Protein AF-A0A1S4DK49-F1 (afdb_monomer)

Structure (mmCIF, N/CA/C/O backbone):
data_AF-A0A1S4DK49-F1
#
_entry.id   AF-A0A1S4DK49-F1
#
loop_
_atom_site.group_PDB
_atom_site.id
_atom_site.type_symbol
_atom_site.label_atom_id
_atom_site.label_alt_id
_atom_site.label_comp_id
_atom_site.label_asym_id
_atom_site.label_entity_id
_atom_site.label_seq_id
_atom_site.pdbx_PDB_ins_code
_atom_site.Cartn_x
_atom_site.Cartn_y
_atom_site.Cartn_z
_atom_site.occupancy
_atom_site.B_iso_or_equiv
_atom_site.auth_seq_id
_atom_site.auth_comp_id
_atom_site.auth_asym_id
_atom_site.auth_atom_id
_atom_site.pdbx_PDB_model_num
ATOM 1 N N . MET A 1 1 ? -7.047 -14.290 -9.837 1.00 51.31 1 MET A N 1
ATOM 2 C CA . MET A 1 1 ? -7.360 -14.149 -11.280 1.00 51.31 1 MET A CA 1
ATOM 3 C C . MET A 1 1 ? -7.297 -12.673 -11.712 1.00 51.31 1 MET A C 1
ATOM 5 O O . MET A 1 1 ? -8.264 -12.134 -12.222 1.00 51.31 1 MET A O 1
ATOM 9 N N . ARG A 1 2 ? -6.156 -12.004 -11.479 1.00 62.56 2 ARG A N 1
ATOM 10 C CA . ARG A 1 2 ? -5.910 -10.574 -11.790 1.00 62.56 2 ARG A CA 1
ATOM 11 C C . ARG A 1 2 ? -4.729 -10.358 -12.755 1.00 62.56 2 ARG A C 1
ATOM 13 O O . ARG A 1 2 ? -4.515 -9.257 -13.240 1.00 62.56 2 ARG A O 1
ATOM 20 N N . VAL A 1 3 ? -3.975 -11.425 -13.030 1.00 58.16 3 VAL A N 1
ATOM 21 C CA . VAL A 1 3 ? -2.658 -11.402 -13.695 1.00 58.16 3 VAL A CA 1
ATOM 22 C C . VAL A 1 3 ? -2.746 -11.048 -15.187 1.00 58.16 3 VAL A C 1
ATOM 24 O O . VAL A 1 3 ? -1.784 -10.544 -15.747 1.00 58.16 3 VAL A O 1
ATOM 27 N N . ASN A 1 4 ? -3.910 -11.245 -15.816 1.00 62.25 4 ASN A N 1
ATOM 28 C CA . ASN A 1 4 ? -4.095 -11.062 -17.263 1.00 62.25 4 ASN A CA 1
ATOM 29 C C . ASN A 1 4 ? -4.876 -9.790 -17.630 1.00 62.25 4 ASN A C 1
ATOM 31 O O . ASN A 1 4 ? -5.269 -9.623 -18.781 1.00 62.25 4 ASN A O 1
ATOM 35 N N . LEU A 1 5 ? -5.170 -8.928 -16.657 1.00 66.94 5 LEU A N 1
ATOM 36 C CA . LEU A 1 5 ? -5.975 -7.727 -16.857 1.00 66.94 5 LEU A CA 1
ATOM 37 C C . LEU A 1 5 ? -5.097 -6.488 -16.700 1.00 66.94 5 LEU A C 1
ATOM 39 O O . LEU A 1 5 ? -4.288 -6.409 -15.774 1.00 66.94 5 LEU A O 1
ATOM 43 N N . LEU A 1 6 ? -5.277 -5.520 -17.599 1.00 69.06 6 LEU A N 1
ATOM 44 C CA . LEU A 1 6 ? -4.629 -4.222 -17.465 1.00 69.06 6 LEU A CA 1
ATOM 45 C C . LEU A 1 6 ? -5.230 -3.460 -16.271 1.00 69.06 6 LEU A C 1
ATOM 47 O O . LEU A 1 6 ? -6.445 -3.526 -16.061 1.00 69.06 6 LEU A O 1
ATOM 51 N N . PRO A 1 7 ? -4.403 -2.733 -15.501 1.00 73.38 7 PRO A N 1
ATOM 52 C CA . PRO A 1 7 ? -4.883 -1.860 -14.442 1.00 73.38 7 PRO A CA 1
ATOM 53 C C . PRO A 1 7 ? -5.839 -0.806 -15.027 1.00 73.38 7 PRO A C 1
ATOM 55 O O . PRO A 1 7 ? -5.500 -0.163 -16.025 1.00 73.38 7 PRO A O 1
ATOM 58 N N . PRO A 1 8 ? -7.026 -0.612 -14.433 1.00 74.75 8 PRO A N 1
ATOM 59 C CA . PRO A 1 8 ? -8.032 0.314 -14.943 1.00 74.75 8 PRO A CA 1
ATOM 60 C C . PRO A 1 8 ? -7.662 1.792 -14.757 1.00 74.75 8 PRO A C 1
ATOM 62 O O . PRO A 1 8 ? -8.144 2.622 -15.523 1.00 74.75 8 PRO A O 1
ATOM 65 N N . LEU A 1 9 ? -6.831 2.141 -13.764 1.00 74.69 9 LEU A N 1
ATOM 66 C CA . LEU A 1 9 ? -6.462 3.528 -13.466 1.00 74.69 9 LEU A CA 1
ATOM 67 C C . LEU A 1 9 ? -4.964 3.766 -13.686 1.00 74.69 9 LEU A C 1
ATOM 69 O O . LEU A 1 9 ? -4.121 3.424 -12.851 1.00 74.69 9 LEU A O 1
ATOM 73 N N . TYR A 1 10 ? -4.644 4.396 -14.816 1.00 67.31 10 TYR A N 1
ATOM 74 C CA . TYR A 1 10 ? -3.297 4.862 -15.143 1.00 67.31 10 TYR A CA 1
ATOM 75 C C . TYR A 1 10 ? -3.089 6.314 -14.680 1.00 67.31 10 TYR A C 1
ATOM 77 O O . TYR A 1 10 ? -4.039 7.095 -14.663 1.00 67.31 10 TYR A O 1
ATOM 85 N N . ALA A 1 11 ? -1.856 6.676 -14.305 1.00 69.81 11 ALA A N 1
ATOM 86 C CA . ALA A 1 11 ? -1.470 8.030 -13.872 1.00 69.81 11 ALA A CA 1
ATOM 87 C C . ALA A 1 11 ? -2.296 8.608 -12.700 1.00 69.81 11 ALA A C 1
ATOM 89 O O . ALA A 1 11 ? -2.518 9.814 -12.609 1.00 69.81 11 ALA A O 1
ATOM 90 N N . THR A 1 12 ? -2.780 7.744 -11.803 1.00 78.44 12 THR A N 1
ATOM 91 C CA . THR A 1 12 ? -3.416 8.186 -10.557 1.00 78.44 12 THR A CA 1
ATOM 92 C C . THR A 1 12 ? -2.368 8.244 -9.461 1.00 78.44 12 THR A C 1
ATOM 94 O O . THR A 1 12 ? -1.815 7.219 -9.079 1.00 78.44 12 THR A O 1
ATOM 97 N N . ASN A 1 13 ? -2.123 9.442 -8.939 1.00 82.31 13 ASN A N 1
ATOM 98 C CA . ASN A 1 13 ? -1.098 9.646 -7.918 1.00 82.31 13 ASN A CA 1
ATOM 99 C C . ASN A 1 13 ? -1.640 9.382 -6.508 1.00 82.31 13 ASN A C 1
ATOM 101 O O . ASN A 1 13 ? -0.924 8.886 -5.647 1.00 82.31 13 ASN A O 1
ATOM 105 N N . ASN A 1 14 ? -2.912 9.697 -6.252 1.00 89.56 14 ASN A N 1
ATOM 106 C CA . ASN A 1 14 ? -3.482 9.637 -4.909 1.00 89.56 14 ASN A CA 1
ATOM 107 C C . ASN A 1 14 ? -4.850 8.957 -4.927 1.00 89.56 14 ASN A C 1
ATOM 109 O O . ASN A 1 14 ? -5.703 9.312 -5.739 1.00 89.56 14 ASN A O 1
ATOM 113 N N . LEU A 1 15 ? -5.073 8.033 -3.994 1.00 91.31 15 LEU A N 1
ATOM 114 C CA . LEU A 1 15 ? -6.387 7.453 -3.727 1.00 91.31 15 LEU A CA 1
ATOM 115 C C . LEU A 1 15 ? -6.818 7.753 -2.296 1.00 91.31 15 LEU A C 1
ATOM 117 O O . LEU A 1 15 ? -6.046 7.593 -1.352 1.00 91.31 15 LEU A O 1
ATOM 121 N N . HIS A 1 16 ? -8.073 8.164 -2.150 1.00 91.12 16 HIS A N 1
ATOM 122 C CA . HIS A 1 16 ? -8.727 8.336 -0.862 1.00 91.12 16 HIS A CA 1
ATOM 123 C C . HIS A 1 16 ? -9.847 7.308 -0.729 1.00 91.12 16 HIS A C 1
ATOM 125 O O . HIS A 1 16 ? -10.647 7.146 -1.650 1.00 91.12 16 HIS A O 1
ATOM 131 N N . VAL A 1 17 ? -9.879 6.603 0.398 1.00 88.75 17 VAL A N 1
ATOM 132 C CA . VAL A 1 17 ? -10.858 5.559 0.688 1.00 88.75 17 VAL A CA 1
ATOM 133 C C . VAL A 1 17 ? -11.539 5.888 2.009 1.00 88.75 17 VAL A C 1
ATOM 135 O O . VAL A 1 17 ? -10.924 5.815 3.075 1.00 88.75 17 VAL A O 1
ATOM 138 N N . ASP A 1 18 ? -12.820 6.232 1.931 1.00 88.00 18 ASP A N 1
ATOM 139 C CA . ASP A 1 18 ? -13.673 6.398 3.101 1.00 88.00 18 ASP A CA 1
ATOM 140 C C . ASP A 1 18 ? -14.261 5.048 3.508 1.00 88.00 18 ASP A C 1
ATOM 142 O O . ASP A 1 18 ? -14.946 4.377 2.732 1.00 88.00 18 ASP A O 1
ATOM 146 N N . ILE A 1 19 ? -13.979 4.641 4.744 1.00 79.69 19 ILE A N 1
ATOM 147 C CA . ILE A 1 19 ? -14.419 3.366 5.296 1.00 79.69 19 ILE A CA 1
ATOM 148 C C . ILE A 1 19 ? -15.392 3.652 6.441 1.00 79.69 19 ILE A C 1
ATOM 150 O O . ILE A 1 19 ? -15.002 3.984 7.561 1.00 79.69 19 ILE A O 1
ATOM 154 N N . GLU A 1 20 ? -16.689 3.493 6.168 1.00 73.94 20 GLU A N 1
ATOM 155 C CA . GLU A 1 20 ? -17.747 3.774 7.150 1.00 73.94 20 GLU A CA 1
ATOM 156 C C . GLU A 1 20 ? -17.720 2.832 8.364 1.00 73.94 20 GLU A C 1
ATOM 158 O O . GLU A 1 20 ? -18.134 3.204 9.463 1.00 73.94 20 GLU A O 1
ATOM 163 N N . LYS A 1 21 ? -17.247 1.594 8.185 1.00 72.69 21 LYS A N 1
ATOM 164 C CA . LYS A 1 21 ? -17.215 0.564 9.231 1.00 72.69 21 LYS A CA 1
ATOM 165 C C . LYS A 1 21 ? -15.805 0.051 9.411 1.00 72.69 21 LYS A C 1
ATOM 167 O O . LYS A 1 21 ? -15.173 -0.295 8.429 1.00 72.69 21 LYS A O 1
ATOM 172 N N . ARG A 1 22 ? -15.362 -0.100 10.659 1.00 66.19 22 ARG A N 1
ATOM 173 C CA . ARG A 1 22 ? -14.030 -0.629 10.971 1.00 66.19 22 ARG A CA 1
ATOM 174 C C . ARG A 1 22 ? -13.792 -1.970 10.267 1.00 66.19 22 ARG A C 1
ATOM 176 O O . ARG A 1 22 ? -14.582 -2.900 10.457 1.00 66.19 22 ARG A O 1
ATOM 183 N N . TRP A 1 23 ? -12.728 -2.081 9.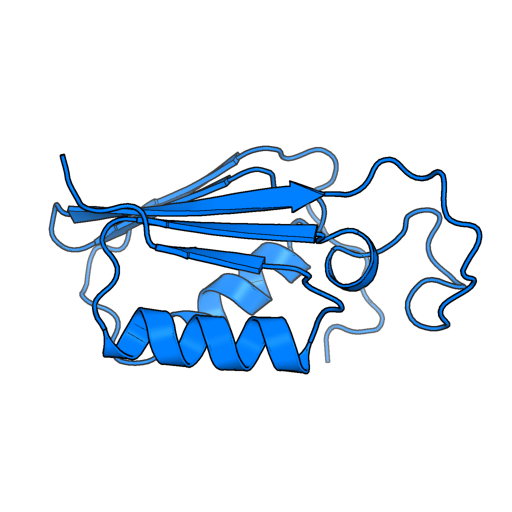480 1.00 71.06 23 TRP A N 1
ATOM 184 C CA . TRP A 1 23 ? -12.383 -3.324 8.789 1.00 71.06 23 TRP A CA 1
ATOM 185 C C . TRP A 1 23 ? -11.380 -4.099 9.641 1.00 71.06 23 TRP A C 1
ATOM 187 O O . TRP A 1 23 ? -10.317 -3.599 9.996 1.00 71.06 23 TRP A O 1
ATOM 197 N N . LYS A 1 24 ? -11.732 -5.327 10.032 1.00 67.88 24 LYS A N 1
ATOM 198 C CA . LYS A 1 24 ? -10.829 -6.199 10.795 1.00 67.88 24 LYS A CA 1
ATOM 199 C C . LYS A 1 24 ? -9.998 -7.034 9.820 1.00 67.88 24 LYS A C 1
ATOM 201 O O . LYS A 1 24 ? -10.587 -7.813 9.082 1.00 67.88 24 LYS A O 1
ATOM 206 N N . HIS A 1 25 ? -8.670 -6.907 9.872 1.00 63.44 25 HIS A N 1
ATOM 207 C CA . HIS A 1 25 ? -7.698 -7.797 9.205 1.00 63.44 25 HIS A CA 1
ATOM 208 C C . HIS A 1 25 ? -7.726 -7.815 7.664 1.00 63.44 25 HIS A C 1
ATOM 210 O O . HIS A 1 25 ? -7.314 -8.794 7.054 1.00 63.44 25 HIS A O 1
ATOM 216 N N . LEU A 1 26 ? -8.209 -6.746 7.021 1.00 81.38 26 LEU A N 1
ATOM 217 C CA . LEU A 1 26 ? -8.298 -6.660 5.551 1.00 81.38 26 LEU A CA 1
ATOM 218 C C . LEU A 1 26 ? -7.378 -5.595 4.945 1.00 81.38 26 LEU A C 1
ATOM 220 O O . LEU A 1 26 ? -7.453 -5.331 3.747 1.00 81.38 26 LEU A O 1
ATOM 224 N N . VAL A 1 27 ? -6.512 -4.965 5.746 1.00 87.25 27 VAL A N 1
ATOM 225 C CA . VAL A 1 27 ? -5.690 -3.838 5.278 1.00 87.25 27 VAL A CA 1
ATOM 226 C C . VAL A 1 27 ? -4.815 -4.242 4.089 1.00 87.25 27 VAL A C 1
ATOM 228 O O . VAL A 1 27 ? -4.769 -3.528 3.090 1.00 87.25 27 VAL A O 1
ATOM 231 N N . VAL A 1 28 ? -4.210 -5.431 4.143 1.00 90.88 28 VAL A N 1
ATOM 232 C CA . VAL A 1 28 ? -3.388 -5.972 3.056 1.00 90.88 28 VAL A CA 1
ATOM 233 C C . VAL A 1 28 ? -4.221 -6.256 1.809 1.00 90.88 28 VAL A C 1
ATOM 235 O O . VAL A 1 28 ? -3.813 -5.880 0.716 1.00 90.88 28 VAL A O 1
ATOM 238 N N . GLU A 1 29 ? -5.399 -6.869 1.945 1.00 89.69 29 GLU A N 1
ATOM 239 C CA . GLU A 1 29 ? -6.257 -7.196 0.796 1.00 89.69 29 GLU A CA 1
ATOM 240 C C . GLU A 1 29 ? -6.734 -5.941 0.060 1.00 89.69 29 GLU A C 1
ATOM 242 O O . GLU A 1 29 ? -6.795 -5.902 -1.175 1.00 89.69 29 GLU A O 1
ATOM 247 N N . VAL A 1 30 ? -7.050 -4.896 0.821 1.00 89.69 30 VAL A N 1
ATOM 248 C CA . VAL A 1 30 ? -7.461 -3.598 0.290 1.00 89.69 30 VAL A CA 1
ATOM 249 C C . VAL A 1 30 ? -6.289 -2.934 -0.415 1.00 89.69 30 VAL A C 1
ATOM 251 O O . VAL A 1 30 ? -6.429 -2.522 -1.563 1.00 89.69 30 VAL A O 1
ATOM 254 N N . VAL A 1 31 ? -5.121 -2.879 0.225 1.00 91.75 31 VAL A N 1
ATOM 255 C CA . VAL A 1 31 ? -3.911 -2.293 -0.362 1.00 91.75 31 VAL A CA 1
ATOM 256 C C . VAL A 1 31 ? -3.479 -3.043 -1.626 1.00 91.75 31 VAL A C 1
ATOM 258 O O . VAL A 1 31 ? -3.218 -2.393 -2.636 1.00 91.75 31 VAL A O 1
ATOM 261 N N . ASP A 1 32 ? -3.472 -4.380 -1.629 1.00 90.88 32 ASP A N 1
ATOM 262 C CA . ASP A 1 32 ? -3.187 -5.194 -2.823 1.00 90.88 32 ASP A CA 1
ATOM 263 C C . ASP A 1 32 ? -4.169 -4.876 -3.955 1.00 90.88 32 ASP A C 1
ATOM 265 O O . ASP A 1 32 ? -3.767 -4.643 -5.096 1.00 90.88 32 ASP A O 1
ATOM 269 N N . SER A 1 33 ? -5.460 -4.790 -3.632 1.00 88.31 33 SER A N 1
ATOM 270 C CA . SER A 1 33 ? -6.496 -4.476 -4.615 1.00 88.31 33 SER A CA 1
ATOM 271 C C . SER A 1 33 ? -6.335 -3.069 -5.195 1.00 88.31 33 SER A C 1
ATOM 273 O O . SER A 1 33 ? -6.471 -2.896 -6.405 1.00 88.31 33 SER A O 1
ATOM 275 N N . LEU A 1 34 ? -6.000 -2.073 -4.372 1.00 90.50 34 LEU A N 1
ATOM 276 C CA . LEU A 1 34 ? -5.781 -0.693 -4.816 1.00 90.50 34 LEU A CA 1
ATOM 277 C C . LEU A 1 34 ? -4.509 -0.553 -5.658 1.00 90.50 34 LEU A C 1
ATOM 279 O O . LEU A 1 34 ? -4.544 0.101 -6.697 1.00 90.50 34 LEU A O 1
ATOM 283 N N . LEU A 1 35 ? -3.415 -1.214 -5.271 1.00 87.94 35 LEU A N 1
ATOM 284 C CA . LEU A 1 35 ? -2.173 -1.248 -6.051 1.00 87.94 35 LEU A CA 1
ATOM 285 C C . LEU A 1 35 ? -2.328 -2.020 -7.366 1.00 87.94 35 LEU A C 1
ATOM 287 O O . LEU A 1 35 ? -1.616 -1.753 -8.334 1.00 87.94 35 LEU A O 1
ATOM 291 N N . TRP A 1 36 ? -3.255 -2.97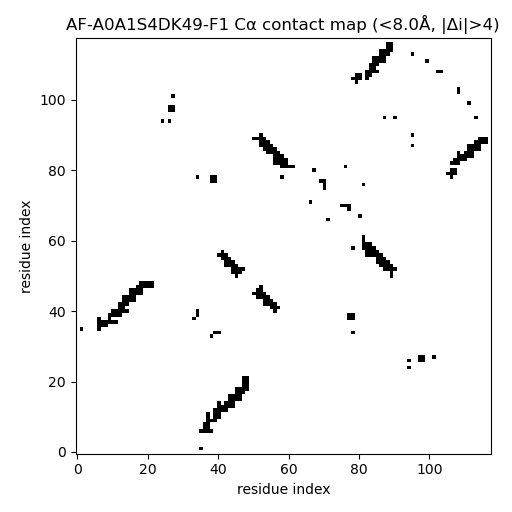6 -7.425 1.00 85.50 36 TRP A N 1
ATOM 292 C CA . TRP A 1 36 ? -3.637 -3.612 -8.680 1.00 85.50 36 TRP A CA 1
ATOM 293 C C . TRP A 1 36 ? -4.477 -2.677 -9.565 1.00 85.50 36 TRP A C 1
ATOM 295 O O . TRP A 1 36 ? -4.248 -2.621 -10.771 1.00 85.50 36 TRP A O 1
ATOM 305 N N . ILE A 1 37 ? -5.410 -1.916 -8.978 1.00 84.50 37 ILE A N 1
ATOM 306 C CA . ILE A 1 37 ? -6.228 -0.923 -9.697 1.00 84.50 37 ILE A CA 1
ATOM 307 C C . ILE A 1 37 ? -5.354 0.198 -10.271 1.00 84.50 37 ILE A C 1
ATOM 309 O O . ILE A 1 37 ? -5.548 0.600 -11.421 1.00 84.50 37 ILE A O 1
ATOM 313 N N . SER A 1 38 ? -4.400 0.688 -9.475 1.00 86.75 38 SER A N 1
ATOM 314 C CA . SER A 1 38 ? -3.462 1.732 -9.864 1.00 86.75 38 SER A CA 1
ATOM 315 C C . SER A 1 38 ? -2.035 1.416 -9.384 1.00 86.75 38 SER A C 1
ATOM 317 O O . SER A 1 38 ? -1.684 1.635 -8.225 1.00 86.75 38 SER A O 1
ATOM 319 N N . PRO A 1 39 ? -1.171 0.895 -10.270 1.00 80.81 39 PRO A N 1
ATOM 320 C CA . PRO A 1 39 ? 0.163 0.416 -9.903 1.00 80.81 39 PRO A CA 1
ATOM 321 C C . PRO A 1 39 ? 1.223 1.519 -9.791 1.00 80.81 39 PRO A C 1
ATOM 323 O O . PRO A 1 39 ? 2.397 1.204 -9.624 1.00 80.81 39 PRO A O 1
ATOM 326 N N . GLN A 1 40 ? 0.855 2.793 -9.934 1.00 81.31 40 GLN A N 1
ATOM 327 C CA . GLN A 1 40 ? 1.780 3.934 -9.852 1.00 81.31 40 GLN A CA 1
ATOM 328 C C . GLN A 1 40 ? 1.318 4.966 -8.817 1.00 81.31 40 GLN A C 1
ATOM 330 O O . GLN A 1 40 ? 1.553 6.156 -8.979 1.00 81.31 40 GLN A O 1
ATOM 335 N N . LEU A 1 41 ? 0.638 4.509 -7.764 1.00 88.19 41 LEU A N 1
ATOM 336 C CA . LEU A 1 41 ? 0.195 5.385 -6.685 1.00 88.19 41 LEU A CA 1
ATOM 337 C C . LEU A 1 41 ? 1.383 5.952 -5.916 1.00 88.19 41 LEU A C 1
ATOM 339 O O . LEU A 1 41 ? 2.288 5.203 -5.549 1.00 88.19 41 LEU A O 1
ATOM 343 N N . ASP A 1 42 ? 1.301 7.239 -5.601 1.00 91.00 42 ASP A N 1
ATOM 344 C CA . ASP A 1 42 ? 2.174 7.930 -4.657 1.00 91.00 42 ASP A CA 1
ATOM 345 C C . ASP A 1 42 ? 1.607 7.827 -3.240 1.00 91.00 42 ASP A C 1
ATOM 347 O O . ASP A 1 42 ? 2.359 7.654 -2.285 1.00 91.00 42 ASP A O 1
ATOM 351 N N . THR A 1 43 ? 0.281 7.924 -3.076 1.00 94.00 43 THR A N 1
ATOM 352 C CA . THR A 1 43 ? -0.366 7.872 -1.755 1.00 94.00 43 THR A CA 1
ATOM 353 C C . THR A 1 43 ? -1.702 7.131 -1.770 1.00 94.00 43 THR A C 1
ATOM 355 O O . THR A 1 43 ? -2.534 7.329 -2.657 1.00 94.00 43 THR A O 1
ATOM 358 N N . ILE A 1 44 ? -1.949 6.331 -0.731 1.00 94.56 44 ILE A N 1
ATOM 359 C CA . ILE A 1 44 ? -3.285 5.859 -0.355 1.00 94.56 44 ILE A CA 1
ATOM 360 C C . ILE A 1 44 ? -3.625 6.416 1.025 1.00 94.56 44 ILE A C 1
ATOM 362 O O . ILE A 1 44 ? -2.853 6.262 1.971 1.00 94.56 44 ILE A O 1
ATOM 366 N N . SER A 1 45 ? -4.798 7.024 1.140 1.00 93.25 45 SER A N 1
ATOM 367 C CA . SER A 1 45 ? -5.334 7.558 2.386 1.00 93.25 45 SER A CA 1
ATOM 368 C C . SER A 1 45 ? -6.613 6.821 2.761 1.00 93.25 45 SER A C 1
ATOM 370 O O . SER A 1 45 ? -7.520 6.712 1.939 1.00 93.25 45 SER A O 1
ATOM 372 N N . PHE A 1 46 ? -6.703 6.362 4.004 1.00 90.94 46 PHE A N 1
ATOM 373 C CA . PHE A 1 46 ? -7.880 5.709 4.565 1.00 90.94 46 PHE A CA 1
ATOM 374 C C . PHE A 1 46 ? -8.474 6.587 5.653 1.00 90.94 46 PHE A C 1
ATOM 376 O O . PHE A 1 46 ? -7.783 6.937 6.608 1.00 90.94 46 PHE A O 1
ATOM 383 N N . ASN A 1 47 ? -9.751 6.915 5.534 1.00 89.06 47 ASN A N 1
ATOM 384 C CA . ASN A 1 47 ? -10.500 7.519 6.621 1.00 89.06 47 ASN A CA 1
ATOM 385 C C . ASN A 1 47 ? -11.291 6.414 7.324 1.00 89.06 47 ASN A C 1
ATOM 387 O O . ASN A 1 47 ? -12.312 5.949 6.819 1.00 89.06 47 ASN A O 1
ATOM 391 N N . GLU A 1 48 ? -10.789 5.959 8.471 1.00 83.19 48 GLU A N 1
ATOM 392 C CA . GLU A 1 48 ? -11.412 4.896 9.257 1.00 83.19 48 GLU A CA 1
ATOM 393 C C . GLU A 1 48 ? -11.706 5.404 10.667 1.00 83.19 48 GLU A C 1
ATOM 395 O O . GLU A 1 48 ? -10.804 5.802 11.399 1.00 83.19 48 GLU A O 1
ATOM 400 N N . ALA A 1 49 ? -12.979 5.378 11.075 1.00 80.94 49 ALA A N 1
ATOM 401 C CA . ALA A 1 49 ? -13.403 5.780 12.421 1.00 80.94 49 ALA A CA 1
ATOM 402 C C . ALA A 1 49 ? -12.871 7.167 12.861 1.00 80.94 49 ALA A C 1
ATOM 404 O O . ALA A 1 49 ? -12.564 7.371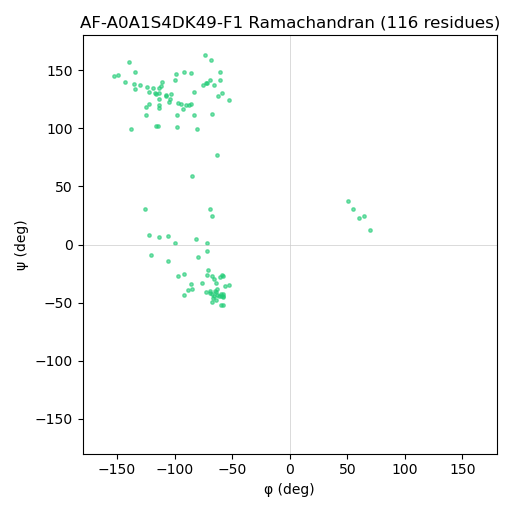 14.035 1.00 80.94 49 ALA A O 1
ATOM 405 N N . ARG A 1 50 ? -12.808 8.126 11.921 1.00 81.12 50 ARG A N 1
ATOM 406 C CA . ARG A 1 50 ? -12.264 9.493 12.088 1.00 81.12 50 ARG A CA 1
ATOM 407 C C . ARG A 1 50 ? -10.745 9.572 12.272 1.00 81.12 50 ARG A C 1
ATOM 409 O O . ARG A 1 50 ? -10.235 10.630 12.631 1.00 81.12 50 ARG A O 1
ATOM 416 N N . VAL A 1 51 ? -10.026 8.483 12.017 1.00 85.75 51 VAL A N 1
ATOM 417 C CA . VAL A 1 51 ? -8.565 8.456 11.963 1.00 85.75 51 VAL A CA 1
ATOM 418 C C .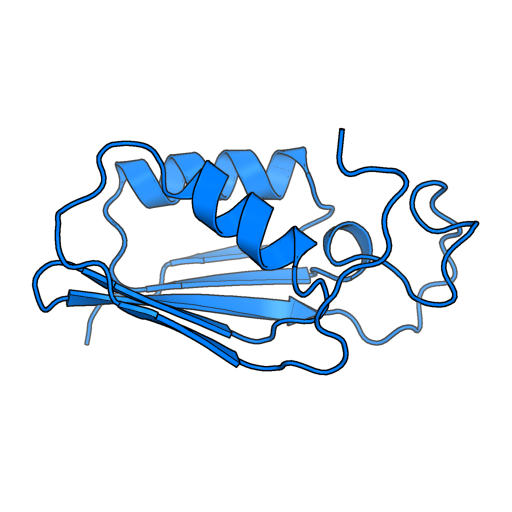 VAL A 1 51 ? -8.141 8.376 10.503 1.00 85.75 51 VAL A C 1
ATOM 420 O O . VAL A 1 51 ? -8.515 7.449 9.783 1.00 85.75 51 VAL A O 1
ATOM 423 N N . LEU A 1 52 ? -7.343 9.352 10.073 1.00 90.88 52 LEU A N 1
ATOM 424 C CA . LEU A 1 52 ? -6.724 9.348 8.755 1.00 90.88 52 LEU A CA 1
ATOM 425 C C . LEU A 1 52 ? -5.445 8.507 8.798 1.00 90.88 52 LEU A C 1
ATOM 427 O O . LEU A 1 52 ? -4.461 8.915 9.411 1.00 90.88 52 LEU A O 1
ATOM 431 N N . LYS A 1 53 ? -5.442 7.357 8.127 1.00 92.38 53 LYS A N 1
ATOM 432 C CA . LYS A 1 53 ? -4.245 6.530 7.917 1.00 92.38 53 LYS A CA 1
ATOM 433 C C . LYS A 1 53 ? -3.685 6.780 6.529 1.00 92.38 53 LYS A C 1
ATOM 435 O O . LYS A 1 53 ? -4.460 6.926 5.586 1.00 92.38 53 LYS A O 1
ATOM 440 N N . THR A 1 54 ? -2.363 6.812 6.376 1.00 94.62 54 THR A N 1
ATOM 441 C CA . THR A 1 54 ? -1.754 7.056 5.058 1.00 94.62 54 THR A CA 1
ATOM 442 C C . THR A 1 54 ? -0.598 6.113 4.756 1.00 94.62 54 THR A C 1
ATOM 444 O O . THR A 1 54 ? 0.238 5.824 5.613 1.00 94.62 54 THR A O 1
ATOM 447 N N . LEU A 1 55 ? -0.562 5.636 3.512 1.00 95.00 55 LEU A N 1
ATOM 448 C CA . LEU A 1 55 ? 0.563 4.934 2.909 1.00 95.00 55 LEU A CA 1
ATOM 449 C C . LEU A 1 55 ? 1.127 5.804 1.801 1.00 95.00 55 LEU A C 1
ATOM 451 O O . LEU A 1 55 ? 0.413 6.098 0.846 1.00 95.00 55 LEU A O 1
ATOM 455 N N . LYS A 1 56 ? 2.397 6.191 1.912 1.00 94.81 56 LYS A N 1
ATOM 456 C CA . LYS A 1 56 ? 3.119 6.877 0.836 1.00 94.81 56 LYS A CA 1
ATOM 457 C C . LYS A 1 56 ? 4.129 5.932 0.213 1.00 94.81 56 LYS A C 1
ATOM 459 O O . LYS A 1 56 ? 4.940 5.345 0.927 1.00 94.81 56 LYS A O 1
ATOM 464 N N . PHE A 1 57 ? 4.087 5.819 -1.103 1.00 92.44 57 PHE A N 1
ATOM 465 C CA . PHE A 1 57 ? 4.954 4.977 -1.907 1.00 92.44 57 PHE A CA 1
ATOM 466 C C . PHE A 1 57 ? 6.005 5.848 -2.578 1.00 92.44 57 PHE A C 1
ATOM 468 O O . PHE A 1 57 ? 5.693 6.861 -3.198 1.00 92.44 57 PHE A O 1
ATOM 475 N N . ILE A 1 58 ? 7.263 5.455 -2.438 1.00 90.38 58 ILE A N 1
ATOM 476 C CA . ILE A 1 58 ? 8.386 6.110 -3.096 1.00 90.38 58 ILE A CA 1
ATOM 477 C C . ILE A 1 58 ? 8.940 5.112 -4.097 1.00 90.38 58 ILE A C 1
ATOM 479 O O . ILE A 1 58 ? 9.390 4.026 -3.722 1.00 90.38 58 ILE A O 1
ATOM 483 N N . HIS A 1 59 ? 8.871 5.487 -5.369 1.00 86.25 59 HIS A N 1
ATOM 484 C CA . HIS A 1 59 ? 9.293 4.664 -6.495 1.00 86.25 59 HIS A CA 1
ATOM 485 C C . HIS A 1 59 ? 10.692 5.066 -6.968 1.00 86.25 59 HIS A C 1
ATOM 487 O O . HIS A 1 59 ? 11.060 6.235 -6.893 1.00 86.25 59 HIS A O 1
ATOM 493 N N . GLU A 1 60 ? 11.476 4.109 -7.454 1.00 82.38 60 GLU A N 1
ATOM 494 C CA . GLU A 1 60 ? 12.723 4.392 -8.159 1.00 82.38 60 GLU A CA 1
ATOM 495 C C . GLU A 1 60 ? 12.442 4.981 -9.542 1.00 82.38 60 GLU A C 1
ATOM 497 O O . GLU A 1 60 ? 11.579 4.500 -10.291 1.00 82.38 60 GLU A O 1
ATOM 502 N N . ASP A 1 61 ? 13.237 5.988 -9.900 1.00 67.44 61 ASP A N 1
ATOM 503 C CA . ASP A 1 61 ? 13.340 6.448 -11.276 1.00 67.44 61 ASP A CA 1
ATOM 504 C C . ASP A 1 61 ? 13.855 5.298 -12.146 1.00 67.44 61 ASP A C 1
ATOM 506 O O . ASP A 1 61 ? 14.686 4.495 -11.726 1.00 67.44 61 ASP A O 1
ATOM 510 N N . ALA A 1 62 ? 13.317 5.185 -13.360 1.00 56.16 62 ALA A N 1
ATOM 511 C CA . ALA A 1 62 ? 13.356 3.989 -14.207 1.00 56.16 62 ALA A CA 1
ATOM 512 C C . ALA A 1 62 ? 14.749 3.572 -14.749 1.00 56.16 62 ALA A C 1
ATOM 514 O O . ALA A 1 62 ? 14.816 2.882 -15.762 1.00 56.16 62 ALA A O 1
ATOM 515 N N . SER A 1 63 ? 15.843 3.947 -14.085 1.00 53.25 63 SER A N 1
ATOM 516 C CA . SER A 1 63 ? 17.226 3.817 -14.548 1.00 53.25 63 SER A CA 1
ATOM 517 C C . SER A 1 63 ? 17.853 2.425 -14.399 1.00 53.25 63 SER A C 1
ATOM 519 O O . SER A 1 63 ? 18.926 2.213 -14.954 1.00 53.25 63 SER A O 1
ATOM 521 N N . ASN A 1 64 ? 17.239 1.478 -13.683 1.00 51.16 64 ASN A N 1
ATOM 522 C CA . ASN A 1 64 ? 17.838 0.152 -13.488 1.00 51.16 64 ASN A CA 1
ATOM 523 C C . ASN A 1 64 ? 17.255 -0.864 -14.479 1.00 51.16 64 ASN A C 1
ATOM 525 O O . ASN A 1 64 ? 16.077 -1.220 -14.405 1.00 51.16 64 ASN A O 1
ATOM 529 N N . GLU A 1 65 ? 18.084 -1.304 -15.423 1.00 51.66 65 GLU A N 1
ATOM 530 C CA . GLU A 1 65 ? 17.824 -2.215 -16.552 1.00 51.66 65 GLU A CA 1
ATOM 531 C C . GLU A 1 65 ? 17.542 -3.679 -16.152 1.00 51.66 65 GLU A C 1
ATOM 533 O O . GLU A 1 65 ? 17.815 -4.601 -16.912 1.00 51.66 65 GLU A O 1
ATOM 538 N N . ASP A 1 66 ? 16.962 -3.934 -14.978 1.00 54.91 66 ASP A N 1
ATOM 539 C CA . ASP A 1 66 ? 16.602 -5.299 -14.597 1.00 54.91 66 ASP A CA 1
ATOM 540 C C . ASP A 1 66 ? 15.277 -5.705 -15.264 1.00 54.91 66 ASP A C 1
ATOM 542 O O . ASP A 1 66 ? 14.180 -5.351 -14.809 1.00 54.91 66 ASP A O 1
ATOM 546 N N . GLU A 1 67 ? 15.382 -6.458 -16.362 1.00 54.62 67 GLU A N 1
ATOM 547 C CA . GLU A 1 67 ? 14.290 -7.196 -17.007 1.00 54.62 67 GLU A CA 1
ATOM 548 C C . GLU A 1 67 ? 13.731 -8.273 -16.059 1.00 54.62 67 GLU A C 1
ATOM 550 O O . GLU A 1 67 ? 14.006 -9.467 -16.172 1.00 54.62 67 GLU A O 1
ATOM 555 N N . LYS A 1 68 ? 12.918 -7.869 -15.081 1.00 55.94 68 LYS A N 1
ATOM 556 C CA . LYS A 1 68 ? 12.150 -8.821 -14.271 1.00 55.94 68 LYS A CA 1
ATOM 557 C C . LYS A 1 68 ? 10.856 -9.218 -14.982 1.00 55.94 68 LYS A C 1
ATOM 559 O O . LYS A 1 68 ? 10.065 -8.383 -15.425 1.00 55.94 68 LYS A O 1
ATOM 564 N N . SER A 1 69 ? 10.624 -10.528 -15.036 1.00 58.69 69 SER A N 1
ATOM 565 C CA . SER A 1 69 ? 9.637 -11.203 -15.891 1.00 58.69 69 SER A CA 1
ATOM 566 C C . SER A 1 69 ? 8.177 -10.780 -15.703 1.00 58.69 69 SER A C 1
ATOM 568 O O . SER A 1 69 ? 7.403 -10.868 -16.653 1.00 58.69 69 SER A O 1
ATOM 570 N N . CYS A 1 70 ? 7.768 -10.288 -14.525 1.00 65.88 70 CYS A N 1
ATOM 571 C CA . CYS A 1 70 ? 6.346 -10.010 -14.270 1.00 65.88 70 CYS A CA 1
ATOM 572 C C . CYS A 1 70 ? 5.793 -8.790 -15.034 1.00 65.88 70 CYS A C 1
ATOM 574 O O . CYS A 1 70 ? 4.593 -8.529 -14.985 1.00 65.88 70 CYS A O 1
ATOM 576 N N . CYS A 1 71 ? 6.649 -8.048 -15.749 1.00 65.50 71 CYS A N 1
ATOM 577 C CA . CYS A 1 71 ? 6.258 -6.898 -16.570 1.00 65.50 71 CYS A CA 1
ATOM 578 C C . CYS A 1 71 ? 6.661 -7.025 -18.041 1.00 65.50 71 CYS A C 1
ATOM 580 O O . CYS A 1 71 ? 6.494 -6.059 -18.774 1.00 65.50 71 CYS A O 1
ATOM 582 N N . ALA A 1 72 ? 7.163 -8.181 -18.490 1.00 61.97 72 ALA A N 1
ATOM 583 C CA . ALA A 1 72 ? 7.689 -8.341 -19.850 1.00 61.97 72 ALA A CA 1
ATOM 584 C C . ALA A 1 72 ? 6.657 -8.016 -20.951 1.00 61.97 72 ALA A C 1
ATOM 586 O O . ALA A 1 72 ? 7.022 -7.608 -22.048 1.00 61.97 72 ALA A O 1
ATOM 587 N N . SER A 1 73 ? 5.364 -8.171 -20.652 1.00 61.88 73 SER A N 1
ATOM 588 C CA . SER A 1 73 ? 4.253 -7.894 -21.567 1.00 61.88 73 SER A CA 1
ATOM 589 C C . SER A 1 73 ? 3.565 -6.540 -21.343 1.00 61.88 73 SER A C 1
ATOM 591 O O . SER A 1 73 ? 2.573 -6.256 -22.011 1.00 61.88 73 SER A O 1
ATOM 593 N N . LEU A 1 74 ? 4.026 -5.723 -20.390 1.00 63.97 74 LEU A N 1
ATOM 594 C CA . LEU A 1 74 ? 3.446 -4.412 -20.089 1.00 63.97 74 LEU A CA 1
ATOM 595 C C . LEU A 1 74 ? 4.426 -3.305 -20.495 1.00 63.97 74 LEU A C 1
ATOM 597 O O . LEU A 1 74 ? 5.616 -3.418 -20.214 1.00 63.97 74 LEU A O 1
ATOM 601 N N . PRO A 1 75 ? 3.954 -2.187 -21.075 1.00 59.69 75 PRO A N 1
ATOM 602 C CA . PRO A 1 75 ? 4.835 -1.075 -21.433 1.00 59.69 75 PRO A CA 1
ATOM 603 C C . PRO A 1 75 ? 5.355 -0.296 -20.208 1.00 59.69 75 PRO A C 1
ATOM 605 O O . PRO A 1 75 ? 6.088 0.678 -20.355 1.00 59.69 75 PRO A O 1
ATOM 608 N N . TRP A 1 76 ? 4.998 -0.711 -18.987 1.00 65.56 76 TRP A N 1
ATOM 609 C CA . TRP A 1 76 ? 5.447 -0.122 -17.728 1.00 65.56 76 TRP A CA 1
ATOM 610 C C . TRP A 1 76 ? 5.864 -1.200 -16.721 1.00 65.56 76 TRP A C 1
ATOM 612 O O . TRP A 1 76 ? 5.269 -2.276 -16.642 1.00 65.56 76 TRP A O 1
ATOM 622 N N . LYS A 1 77 ? 6.848 -0.876 -15.871 1.00 71.56 77 LYS A N 1
ATOM 623 C CA . LYS A 1 77 ? 7.196 -1.706 -14.706 1.00 71.56 77 LYS A CA 1
ATOM 624 C C . LYS A 1 77 ? 6.110 -1.578 -13.630 1.00 71.56 77 LYS A C 1
ATOM 626 O O . LYS A 1 77 ? 5.602 -0.481 -13.394 1.00 71.56 77 LYS A O 1
ATOM 631 N N . CYS A 1 78 ? 5.755 -2.688 -12.985 1.00 76.81 78 CYS A N 1
ATOM 632 C CA . CYS A 1 78 ? 4.769 -2.729 -11.907 1.00 76.81 78 CYS A CA 1
ATOM 633 C C . CYS A 1 78 ? 5.330 -2.139 -10.605 1.00 76.81 78 CYS A C 1
ATOM 635 O O . CYS A 1 78 ? 6.550 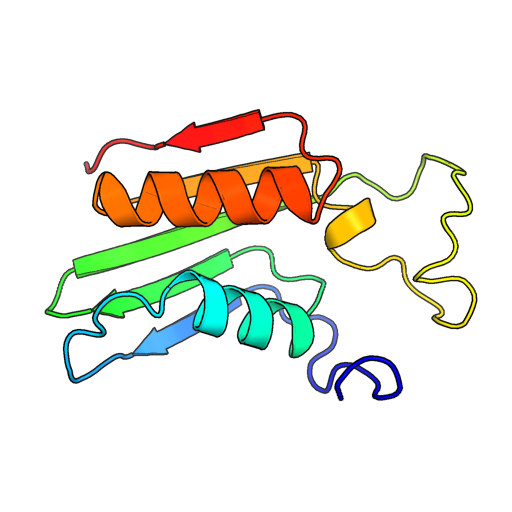-2.046 -10.424 1.00 76.81 78 CYS A O 1
ATOM 637 N N . TRP A 1 79 ? 4.436 -1.800 -9.670 1.00 82.44 79 TRP A N 1
ATOM 638 C CA . TRP A 1 79 ? 4.810 -1.272 -8.355 1.00 82.44 79 TRP A CA 1
ATOM 639 C C . TRP A 1 79 ? 5.817 -2.174 -7.629 1.00 82.44 79 TRP A C 1
ATOM 641 O O . TRP A 1 79 ? 6.726 -1.667 -6.994 1.00 82.44 79 TRP A O 1
ATOM 651 N N . ARG A 1 80 ? 5.739 -3.503 -7.783 1.00 85.19 80 ARG A N 1
ATOM 652 C CA . ARG A 1 80 ? 6.644 -4.455 -7.107 1.00 85.19 80 ARG A CA 1
ATOM 653 C C . ARG A 1 80 ? 8.119 -4.266 -7.466 1.00 85.19 80 ARG A C 1
ATOM 655 O O . ARG A 1 80 ? 8.994 -4.606 -6.675 1.00 85.19 80 ARG A O 1
ATOM 662 N N . HIS A 1 81 ? 8.389 -3.752 -8.664 1.00 79.44 81 HIS A N 1
ATOM 663 C CA . HIS A 1 81 ? 9.745 -3.518 -9.160 1.00 79.44 81 HIS A CA 1
ATOM 664 C C . HIS A 1 81 ? 10.224 -2.089 -8.962 1.00 79.44 81 HIS A C 1
ATOM 666 O O . HIS A 1 81 ? 11.426 -1.866 -8.906 1.00 79.44 81 HIS A O 1
ATOM 672 N N . LYS A 1 82 ? 9.300 -1.129 -8.911 1.00 82.06 82 LYS A N 1
ATOM 673 C CA . LYS A 1 82 ? 9.640 0.281 -8.733 1.00 82.06 82 LYS A CA 1
ATOM 674 C C . LYS A 1 82 ? 9.644 0.703 -7.271 1.00 82.06 82 LYS A C 1
ATOM 676 O O . LYS A 1 82 ? 10.317 1.665 -6.938 1.00 82.06 82 LYS A O 1
ATOM 681 N N . LEU A 1 83 ? 8.903 0.021 -6.404 1.00 87.94 83 LEU A N 1
ATOM 682 C CA . LEU A 1 83 ? 8.727 0.440 -5.023 1.00 87.94 83 LEU A CA 1
ATOM 683 C C . LEU A 1 83 ? 10.037 0.322 -4.238 1.00 87.94 83 LEU A C 1
ATOM 685 O O . LEU A 1 83 ? 10.499 -0.778 -3.945 1.00 87.94 83 LEU A O 1
ATOM 689 N N . LYS A 1 84 ? 10.589 1.473 -3.853 1.00 89.19 84 LYS A N 1
ATOM 690 C CA . LYS A 1 84 ? 11.813 1.590 -3.058 1.00 89.19 84 LYS A CA 1
ATOM 691 C C . LYS A 1 84 ? 11.523 1.655 -1.570 1.00 89.19 84 LYS A C 1
ATOM 693 O O . LYS A 1 84 ? 12.224 1.039 -0.767 1.00 89.19 84 LYS A O 1
ATOM 698 N N . GLN A 1 85 ? 10.511 2.437 -1.206 1.00 91.50 85 GLN A N 1
ATOM 699 C CA . GLN A 1 85 ? 10.201 2.738 0.182 1.00 91.50 85 GLN A CA 1
ATOM 700 C C . GLN A 1 85 ? 8.704 2.966 0.384 1.00 91.50 85 GLN A C 1
ATOM 702 O O . GLN A 1 85 ? 8.023 3.519 -0.481 1.00 91.50 85 GLN A O 1
ATOM 707 N N . VAL A 1 86 ? 8.208 2.562 1.555 1.00 93.44 86 VAL A N 1
ATOM 708 C CA . VAL A 1 86 ? 6.839 2.828 2.011 1.00 93.44 86 VAL A CA 1
ATOM 709 C C . VAL A 1 86 ? 6.892 3.579 3.331 1.00 93.44 86 VAL A C 1
ATOM 711 O O . VAL A 1 86 ? 7.604 3.177 4.251 1.00 93.44 86 VAL A O 1
ATOM 714 N N . LYS A 1 87 ? 6.127 4.666 3.434 1.00 95.00 87 LYS A N 1
ATOM 715 C CA . LYS A 1 87 ? 5.909 5.389 4.691 1.00 95.00 87 LYS A CA 1
ATOM 716 C C . LYS A 1 87 ? 4.494 5.125 5.182 1.00 95.00 87 LYS A C 1
ATOM 718 O O . LYS A 1 87 ? 3.550 5.312 4.417 1.00 95.00 87 LYS A O 1
ATOM 723 N N . MET A 1 88 ? 4.362 4.708 6.436 1.00 94.44 88 MET A N 1
ATOM 724 C CA . MET A 1 88 ? 3.090 4.358 7.069 1.00 94.44 88 MET A CA 1
ATOM 725 C C . MET A 1 88 ? 2.774 5.350 8.189 1.00 94.44 88 MET A C 1
ATOM 727 O O . MET A 1 88 ? 3.644 5.662 8.998 1.00 94.44 88 MET A O 1
ATOM 731 N N . GLN A 1 89 ? 1.535 5.836 8.247 1.00 94.44 89 GLN A N 1
ATOM 732 C CA . GLN A 1 89 ? 1.054 6.743 9.296 1.00 94.44 89 GLN A CA 1
ATOM 733 C C . GLN A 1 89 ? -0.260 6.252 9.896 1.00 94.44 89 GLN A C 1
ATOM 735 O O . GLN A 1 89 ? -1.176 5.883 9.161 1.00 94.44 89 GLN A O 1
ATOM 740 N N . ASN A 1 90 ? -0.365 6.335 11.226 1.00 91.81 90 ASN A N 1
ATOM 741 C CA . ASN A 1 90 ? -1.585 6.076 12.006 1.00 91.81 90 ASN A CA 1
ATOM 742 C C . ASN A 1 90 ? -2.165 4.652 11.871 1.00 91.81 90 ASN A C 1
ATOM 744 O O . ASN A 1 90 ? -3.348 4.427 12.131 1.00 91.81 90 ASN A O 1
ATOM 748 N N . PHE A 1 91 ? -1.337 3.679 11.490 1.00 90.12 91 PHE A N 1
ATOM 749 C CA . PHE A 1 91 ? -1.687 2.259 11.529 1.00 90.12 91 PHE A CA 1
ATOM 750 C C . PHE A 1 91 ? -1.401 1.675 12.913 1.00 90.12 91 PHE A C 1
ATOM 752 O O . PHE A 1 91 ? -0.463 2.084 13.593 1.00 90.12 91 PHE A O 1
ATOM 759 N N . SER A 1 92 ? -2.207 0.704 13.337 1.00 90.00 92 SER A N 1
ATOM 760 C CA . SER A 1 92 ? -1.910 -0.071 14.544 1.00 90.00 92 SER A CA 1
ATOM 761 C C . SER A 1 92 ? -0.688 -0.972 14.336 1.00 90.00 92 SER A C 1
ATOM 763 O O . SER A 1 92 ? -0.380 -1.344 13.205 1.00 90.00 92 SER A O 1
ATOM 765 N N . CYS A 1 93 ? -0.033 -1.402 15.421 1.00 89.00 93 CYS A N 1
ATOM 766 C CA . CYS A 1 93 ? 1.144 -2.277 15.330 1.00 89.00 93 CYS A CA 1
ATOM 767 C C . CYS A 1 93 ? 0.869 -3.574 14.547 1.00 89.00 93 CYS A C 1
ATOM 769 O O . CYS A 1 93 ? 1.738 -4.048 13.822 1.00 89.00 93 CYS A O 1
ATOM 771 N N . MET A 1 94 ? -0.341 -4.141 14.666 1.00 89.88 94 MET A N 1
ATOM 772 C CA . MET A 1 94 ? -0.722 -5.337 13.901 1.00 89.88 94 MET A CA 1
ATOM 773 C C . MET A 1 94 ? -0.815 -5.040 12.400 1.00 89.88 94 MET A C 1
ATOM 775 O O . MET A 1 94 ? -0.257 -5.780 11.601 1.00 89.88 94 MET A O 1
ATOM 779 N N . GLU A 1 95 ? -1.459 -3.934 12.017 1.00 90.50 95 GLU A N 1
ATOM 780 C CA . GLU A 1 95 ? -1.571 -3.531 10.609 1.00 90.50 95 GLU A CA 1
ATOM 781 C C . GLU A 1 95 ? -0.204 -3.196 10.003 1.00 90.50 95 GLU A C 1
ATOM 783 O O . GLU A 1 95 ? 0.069 -3.561 8.863 1.00 90.50 95 GLU A O 1
ATOM 788 N N . GLN A 1 96 ? 0.669 -2.529 10.764 1.00 91.75 96 GLN A N 1
ATOM 789 C CA . GLN A 1 96 ? 2.040 -2.246 10.336 1.00 91.75 96 GLN A CA 1
ATOM 790 C C . GLN A 1 96 ? 2.808 -3.537 10.062 1.00 91.75 96 GLN A C 1
ATOM 792 O O . GLN A 1 96 ? 3.472 -3.634 9.033 1.00 91.75 96 GLN A O 1
ATOM 797 N N . GLN A 1 97 ? 2.697 -4.536 10.942 1.00 91.56 97 GLN A N 1
ATOM 798 C CA . GLN A 1 97 ? 3.356 -5.825 10.742 1.00 91.56 97 GLN A CA 1
ATOM 799 C C . GLN A 1 97 ? 2.815 -6.549 9.501 1.00 91.56 97 GLN A C 1
ATOM 801 O O . GLN A 1 97 ? 3.603 -6.950 8.648 1.00 91.56 97 GLN A O 1
ATOM 806 N N . GLU A 1 98 ? 1.489 -6.638 9.345 1.00 92.56 98 GLU A N 1
ATOM 807 C CA . GLU A 1 98 ? 0.852 -7.264 8.176 1.00 92.56 98 GLU A CA 1
ATOM 808 C C . GLU A 1 98 ? 1.291 -6.595 6.860 1.00 92.56 98 GLU A C 1
ATOM 810 O O . GLU A 1 98 ? 1.632 -7.270 5.886 1.00 92.56 98 GLU A O 1
ATOM 815 N N . LEU A 1 99 ? 1.330 -5.259 6.829 1.00 93.25 99 LEU A N 1
ATOM 816 C CA . LEU A 1 99 ? 1.772 -4.505 5.657 1.00 93.25 99 LEU A CA 1
ATOM 817 C C . LEU A 1 99 ? 3.272 -4.667 5.397 1.00 93.25 99 LEU A C 1
ATOM 819 O O . LEU A 1 99 ? 3.670 -4.802 4.240 1.00 93.25 99 LEU A O 1
ATOM 823 N N . ARG A 1 100 ? 4.109 -4.676 6.442 1.00 93.31 100 ARG A N 1
ATOM 824 C CA . ARG A 1 100 ? 5.552 -4.928 6.321 1.00 93.31 100 ARG A CA 1
ATOM 825 C C . ARG A 1 100 ? 5.809 -6.287 5.684 1.00 93.31 100 ARG A C 1
ATOM 827 O O . ARG A 1 100 ? 6.501 -6.349 4.667 1.00 93.31 100 ARG A O 1
ATOM 834 N N . ASP A 1 101 ? 5.200 -7.339 6.222 1.00 92.62 101 ASP A N 1
ATOM 835 C CA . ASP A 1 101 ? 5.348 -8.706 5.716 1.00 92.62 101 ASP A CA 1
ATOM 836 C C . ASP A 1 101 ? 4.881 -8.806 4.260 1.00 92.62 101 ASP A C 1
ATOM 838 O O . ASP A 1 101 ? 5.565 -9.388 3.411 1.00 92.62 101 ASP A O 1
ATOM 842 N N . TYR A 1 102 ? 3.756 -8.163 3.938 1.00 93.62 102 TYR A N 1
ATOM 843 C CA . TYR A 1 102 ? 3.247 -8.090 2.575 1.00 93.62 102 TYR A CA 1
ATOM 844 C C . TYR A 1 102 ? 4.240 -7.419 1.614 1.00 93.62 102 TYR A C 1
ATOM 846 O O . TYR A 1 102 ? 4.558 -8.000 0.573 1.00 93.62 102 TYR A O 1
ATOM 854 N N . PHE A 1 103 ? 4.754 -6.228 1.937 1.00 92.75 103 PHE A N 1
ATOM 855 C CA . PHE A 1 103 ? 5.659 -5.500 1.043 1.00 92.75 103 PHE A CA 1
ATOM 856 C C . PHE A 1 103 ? 7.011 -6.196 0.883 1.00 92.75 103 PHE A C 1
ATOM 858 O O . PHE A 1 103 ? 7.472 -6.316 -0.250 1.00 92.75 103 PHE A O 1
ATOM 865 N N . PHE A 1 104 ? 7.608 -6.719 1.959 1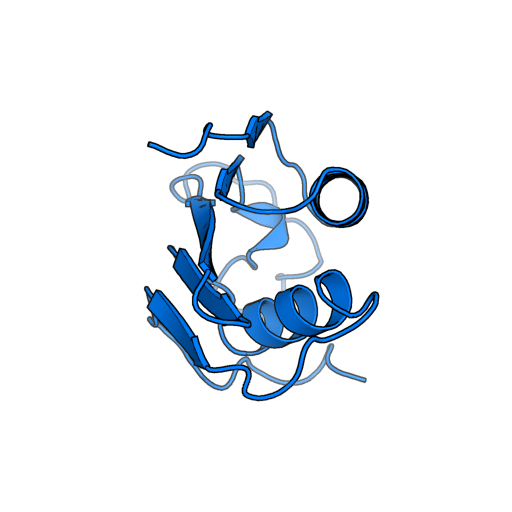.00 89.88 104 PHE A N 1
ATOM 866 C CA . PHE A 1 104 ? 8.865 -7.472 1.870 1.00 89.88 104 PHE A CA 1
ATOM 867 C C . PHE A 1 104 ? 8.724 -8.771 1.068 1.00 89.88 104 PHE A C 1
ATOM 869 O O . PHE A 1 104 ? 9.654 -9.166 0.370 1.00 89.88 104 PHE A O 1
ATOM 876 N N . THR A 1 105 ? 7.558 -9.420 1.123 1.00 89.88 105 T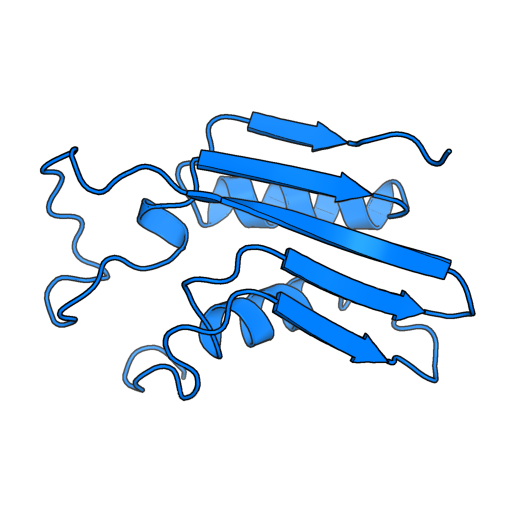HR A N 1
ATOM 877 C CA . THR A 1 105 ? 7.298 -10.644 0.348 1.00 89.88 105 THR A CA 1
ATOM 878 C C . THR A 1 105 ? 7.040 -10.348 -1.132 1.00 89.88 105 THR A C 1
ATOM 880 O O . THR A 1 105 ? 7.364 -11.160 -1.997 1.00 89.88 105 THR A O 1
ATOM 883 N N . ASN A 1 106 ? 6.424 -9.203 -1.447 1.00 87.62 106 ASN A N 1
ATOM 884 C CA . ASN A 1 106 ? 5.904 -8.925 -2.788 1.00 87.62 106 ASN A CA 1
ATOM 885 C C . ASN A 1 106 ? 6.728 -7.919 -3.602 1.00 87.62 106 ASN A C 1
ATOM 887 O O . ASN A 1 106 ? 6.505 -7.842 -4.811 1.00 87.62 106 ASN A O 1
ATOM 891 N N . ALA A 1 107 ? 7.646 -7.169 -2.991 1.00 85.44 107 ALA A N 1
ATOM 892 C CA . ALA A 1 107 ? 8.465 -6.149 -3.643 1.00 85.44 107 ALA A CA 1
ATOM 893 C C . ALA A 1 107 ? 9.916 -6.164 -3.141 1.00 85.44 107 ALA A C 1
ATOM 895 O O . ALA A 1 107 ? 10.209 -6.591 -2.028 1.00 85.44 107 ALA A O 1
ATOM 896 N N . HIS A 1 108 ? 10.831 -5.633 -3.954 1.00 79.25 108 HIS A N 1
ATOM 897 C CA . HIS A 1 108 ? 12.231 -5.429 -3.559 1.00 79.25 108 HIS A CA 1
ATOM 898 C C . HIS A 1 108 ? 12.406 -4.102 -2.820 1.00 79.25 108 HIS A C 1
ATOM 900 O O . HIS A 1 108 ? 13.137 -3.214 -3.252 1.00 79.25 108 HIS A O 1
ATOM 906 N N . ILE A 1 109 ? 11.684 -3.961 -1.715 1.00 81.69 109 ILE A N 1
ATOM 907 C CA . ILE A 1 109 ? 11.687 -2.737 -0.927 1.00 81.69 109 ILE A CA 1
ATOM 908 C C . ILE A 1 109 ? 12.983 -2.619 -0.115 1.00 81.69 109 ILE A C 1
ATOM 910 O O . ILE A 1 109 ? 13.458 -3.595 0.465 1.00 81.69 109 ILE A O 1
ATOM 914 N N . SER A 1 110 ? 13.560 -1.417 -0.075 1.00 76.69 110 SER A N 1
ATOM 915 C CA . SER A 1 110 ? 14.772 -1.137 0.706 1.00 76.69 110 SER A CA 1
ATOM 916 C C . SER A 1 110 ? 14.441 -0.797 2.156 1.00 76.69 110 SER A C 1
ATOM 918 O O . SER A 1 110 ? 15.166 -1.184 3.068 1.00 76.69 110 SER A O 1
ATOM 920 N N . GLU A 1 111 ? 13.347 -0.064 2.380 1.00 83.06 111 GLU A N 1
ATOM 921 C CA . GLU A 1 111 ? 12.995 0.439 3.706 1.00 83.06 111 GLU A CA 1
ATOM 922 C C . GLU A 1 111 ? 11.483 0.646 3.867 1.00 83.06 111 GLU A C 1
ATOM 924 O O . GLU A 1 111 ? 10.789 1.073 2.942 1.00 83.06 111 GLU A O 1
ATOM 929 N N . ILE A 1 112 ? 10.974 0.399 5.076 1.00 86.00 112 ILE A N 1
ATOM 930 C CA . ILE A 1 112 ? 9.614 0.766 5.484 1.00 86.00 112 ILE A CA 1
ATOM 931 C C . ILE A 1 112 ? 9.701 1.619 6.749 1.00 86.00 112 ILE A C 1
ATOM 933 O O . ILE A 1 112 ? 10.175 1.140 7.786 1.00 86.00 112 ILE A O 1
ATOM 937 N N . ILE A 1 113 ? 9.220 2.862 6.663 1.00 85.88 113 ILE A N 1
ATOM 938 C CA . ILE A 1 113 ? 9.256 3.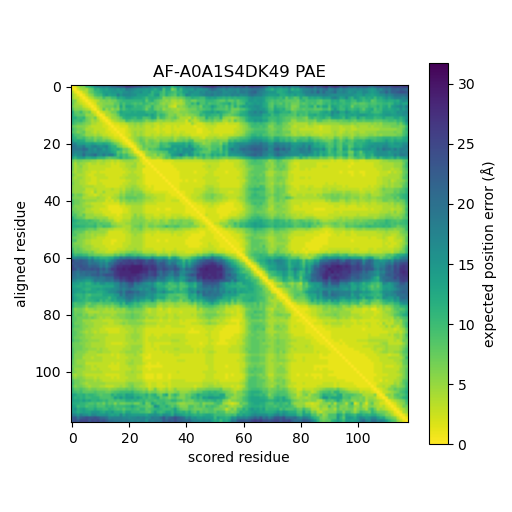847 7.750 1.00 85.88 113 ILE A CA 1
ATOM 939 C C . ILE A 1 113 ? 7.871 3.979 8.377 1.00 85.88 113 ILE A C 1
ATOM 941 O O . ILE A 1 113 ? 6.908 4.329 7.693 1.00 85.88 113 ILE A O 1
ATOM 945 N N . ASP A 1 114 ? 7.800 3.797 9.693 1.00 83.44 114 ASP A N 1
ATOM 946 C CA . ASP A 1 114 ? 6.642 4.212 10.481 1.00 83.44 114 ASP A CA 1
ATOM 947 C C . ASP A 1 114 ? 6.839 5.663 10.904 1.00 83.44 114 ASP A C 1
ATOM 949 O O . ASP A 1 114 ? 7.821 6.004 11.565 1.00 83.44 114 ASP A O 1
ATOM 953 N N . VAL A 1 115 ? 5.920 6.531 10.499 1.00 80.69 115 VAL A N 1
ATOM 954 C CA . VAL A 1 115 ? 5.940 7.935 10.895 1.00 80.69 115 VAL A CA 1
ATOM 955 C C . VAL A 1 115 ? 4.983 8.098 12.080 1.00 80.69 115 VAL A C 1
ATOM 957 O O . VAL A 1 115 ? 3.803 7.755 11.941 1.00 80.69 115 VAL A O 1
ATOM 960 N N . PRO A 1 116 ? 5.465 8.579 13.242 1.00 66.50 116 PRO A N 1
ATOM 961 C CA . PRO A 1 116 ? 4.613 8.798 14.405 1.00 66.50 116 PRO A CA 1
ATOM 962 C C . PRO A 1 116 ? 3.510 9.818 14.098 1.00 66.50 116 PRO A C 1
ATOM 964 O O . PRO A 1 116 ? 3.691 10.715 13.275 1.00 66.50 116 PRO A O 1
ATOM 967 N N . SER A 1 117 ? 2.360 9.649 14.751 1.00 59.62 117 SER A N 1
ATOM 968 C CA . SER A 1 117 ? 1.243 10.594 14.699 1.00 59.62 117 SER A CA 1
ATOM 969 C C . SER A 1 117 ? 1.680 11.947 15.271 1.00 59.62 117 SER A C 1
ATOM 971 O O . SER A 1 117 ? 2.223 11.976 16.377 1.00 59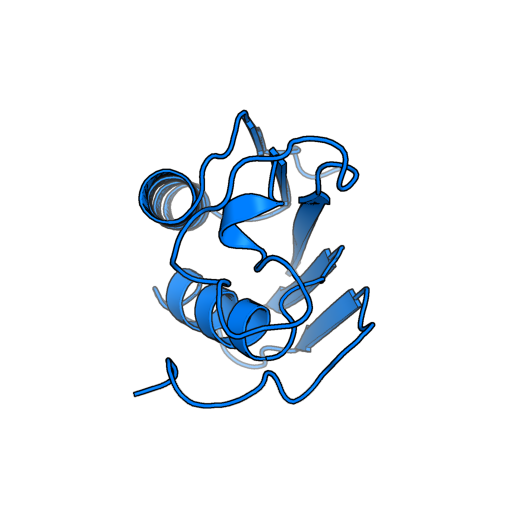.62 117 SER A O 1
ATOM 973 N N . GLU A 1 118 ? 1.465 13.034 14.523 1.00 49.78 118 GLU A N 1
ATOM 974 C CA . GLU A 1 118 ? 1.589 14.416 15.027 1.00 49.78 118 GLU A CA 1
ATOM 975 C C . GLU A 1 118 ? 0.449 14.780 15.987 1.00 49.78 118 GLU A C 1
ATOM 977 O O . GLU A 1 118 ? -0.690 14.295 15.773 1.00 49.78 118 GLU A O 1
#

Radius of gyration: 14.4 Å; Cα contacts (8 Å, |Δi|>4): 175; chains: 1; bounding box: 36×29×37 Å

Mean predicted aligned error: 7.64 Å

Organism: Nicotiana tabacum (NCBI:txid4097)

Sequence (118 aa):
MRVNLLPPLYATNNLHVDIEKRWKHLVVEVVDSLLWISPQLDTISFNEARVLKTLKFIHEDASNEDEKSCCASLPWKCWRHKLKQVKMQNFSCMEQQELRDYFFTNAHISEIIDVPSE

Secondary structure (DSSP, 8-state):
--TTS--S--S--EEEEEESSPPSS-HHHHHHHHHHH-TT-SEEEEEETTEEEEEEEEEPPS------GGGTTSSS--HHHHEEEEEEES--HHHHHHHHHHHHHHS--SEEEEEPP-

Foldseek 3Di:
DLLPDQQQDEPAAEEEAEDPADDPPCLLVVVVVVCSNYQRYQKYWYCYPNDIKMKGFDFDDPPDPDPDPSCPPPPDDGNQEGTAEIEIEPDDPVSLVVVVVSNVVRHPYPYYHYDYDD

Solvent-accessible surface area (backbone atoms only — not comparable to full-atom values): 7062 Å² total; per-residue (Å²): 144,62,88,89,58,82,55,83,42,76,96,42,47,69,48,81,45,82,39,95,61,87,76,80,93,43,67,57,62,51,49,54,51,48,43,52,38,23,44,68,43,37,32,45,36,36,39,42,89,92,41,73,26,38,41,37,45,40,64,55,77,90,80,72,88,73,87,57,74,94,28,76,90,46,103,54,80,47,40,44,78,32,32,35,34,41,39,40,29,69,64,52,74,67,57,48,49,55,44,49,56,48,44,64,74,63,24,74,51,80,48,75,46,80,47,80,77,129

pLDDT: mean 80.28, std 12.83, range [49.78, 95.0]

Nearest PDB structures (foldseek):
  5haf-assembly1_A  TM=4.956E-01  e=4.456E-02  Salmonella enterica subsp. enterica serovar Typhimurium
  3c24-assembly1_B  TM=4.147E-01  e=5.403E-01  Jannaschia sp. CCS1
  3p1z-assembly3_J  TM=3.918E-01  e=5.072E+00  Aeropyrum pernix
  7a2d-assembly1_A  TM=4.609E-01  e=7.446E+00  Escherichia coli K-12
  7ohq-assembly1_v  TM=2.161E-01  e=2.071E+00  Saccharomyces cerevisiae S288C